Protein AF-A0A239H982-F1 (afdb_monomer)

Mean predicted aligned error: 4.79 Å

pLDDT: mean 89.52, std 14.16, range [39.88, 96.88]

Sequence (41 aa):
MTNNRESNRLIHEKSFYLLQHANNPVDWFPWGQEAFEKAKA

Nearest PDB structures (foldseek):
  3ira-assembly1_A  TM=1.004E+00  e=2.657E-03  Methanosarcina mazei Go1

Radius of gyration: 11.51 Å; Cα contacts (8 Å, |Δi|>4): 39; chains: 1; bounding box: 26×18×31 Å

Solvent-accessible surface area (backbone atoms only — not comparable to full-atom values): 2634 Å² total; per-residue (Å²): 133,86,80,78,64,66,62,25,64,24,63,77,50,88,48,67,73,46,40,73,51,8,64,40,93,59,82,49,68,61,93,52,68,67,49,54,54,63,72,72,109

Structure (mmCIF, N/CA/C/O backbone):
data_AF-A0A239H982-F1
#
_entry.id   AF-A0A239H982-F1
#
loop_
_atom_site.group_PDB
_atom_site.id
_atom_site.type_symbol
_atom_site.label_atom_id
_atom_site.label_alt_id
_atom_site.label_comp_id
_atom_site.label_asym_id
_atom_site.label_entity_id
_atom_site.label_seq_id
_atom_site.pdbx_PDB_ins_code
_atom_site.Cartn_x
_atom_site.Cartn_y
_atom_site.Cartn_z
_atom_site.occupancy
_atom_site.B_iso_or_equiv
_atom_site.auth_seq_id
_atom_site.auth_comp_id
_atom_site.auth_asym_id
_atom_site.auth_atom_id
_atom_site.pdbx_PDB_model_num
ATOM 1 N N . MET A 1 1 ? 10.822 -2.877 -26.702 1.00 39.88 1 MET A N 1
ATOM 2 C CA . MET A 1 1 ? 9.852 -3.468 -25.758 1.00 39.88 1 MET A CA 1
ATOM 3 C C . MET A 1 1 ? 9.613 -2.460 -24.649 1.00 39.88 1 MET A C 1
ATOM 5 O O . MET A 1 1 ? 10.451 -2.322 -23.768 1.00 39.88 1 MET A O 1
ATOM 9 N N . THR A 1 2 ? 8.546 -1.672 -24.740 1.00 41.66 2 THR A N 1
ATOM 10 C CA . THR A 1 2 ? 8.160 -0.749 -23.668 1.00 41.66 2 THR A CA 1
ATOM 11 C C . THR A 1 2 ? 7.478 -1.566 -22.579 1.00 41.66 2 THR A C 1
ATOM 13 O O . THR A 1 2 ? 6.285 -1.842 -22.659 1.00 41.66 2 THR A O 1
ATOM 16 N N . ASN A 1 3 ? 8.249 -2.012 -21.585 1.00 58.91 3 ASN A N 1
ATOM 17 C CA . ASN A 1 3 ? 7.684 -2.507 -20.334 1.00 58.91 3 ASN A CA 1
ATOM 18 C C . ASN A 1 3 ? 7.052 -1.306 -19.625 1.00 58.91 3 ASN A C 1
ATOM 20 O O . ASN A 1 3 ? 7.701 -0.657 -18.808 1.00 58.91 3 ASN A O 1
ATOM 24 N N . ASN A 1 4 ? 5.813 -0.982 -19.995 1.00 62.19 4 ASN A N 1
ATOM 25 C CA . ASN A 1 4 ? 4.979 -0.024 -19.289 1.00 62.19 4 ASN A CA 1
ATOM 26 C C . ASN A 1 4 ? 4.598 -0.670 -17.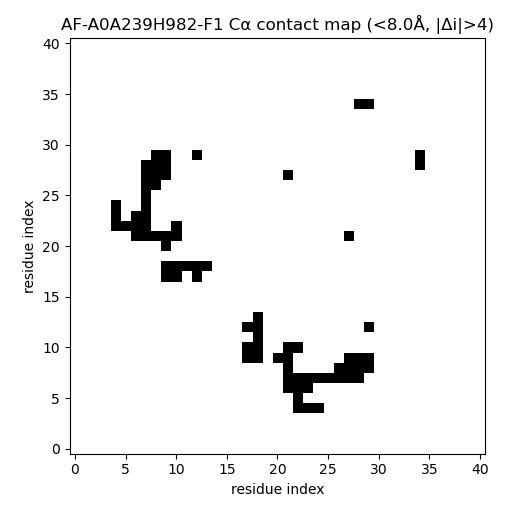953 1.00 62.19 4 ASN A C 1
ATOM 28 O O . ASN A 1 4 ? 3.535 -1.269 -17.821 1.00 62.19 4 ASN A O 1
ATOM 32 N N . ARG A 1 5 ? 5.536 -0.682 -16.999 1.00 65.94 5 ARG A N 1
ATOM 33 C CA . ARG A 1 5 ? 5.234 -1.084 -15.627 1.00 65.94 5 ARG A CA 1
ATOM 34 C C . ARG A 1 5 ? 4.397 0.041 -15.052 1.00 65.94 5 ARG A C 1
ATOM 36 O O . ARG A 1 5 ? 4.949 1.065 -14.662 1.00 65.94 5 ARG A O 1
ATOM 43 N N . GLU A 1 6 ? 3.081 -0.124 -15.092 1.00 81.56 6 GLU A N 1
ATOM 44 C CA . GLU A 1 6 ? 2.195 0.784 -14.381 1.00 81.56 6 GLU A CA 1
ATOM 45 C C . GLU A 1 6 ? 2.597 0.801 -12.910 1.00 81.56 6 GLU A C 1
ATOM 47 O O . GLU A 1 6 ? 2.837 -0.248 -12.303 1.00 81.56 6 GLU A O 1
ATOM 52 N N . SER A 1 7 ? 2.742 2.004 -12.363 1.00 90.12 7 SER A N 1
ATOM 53 C CA . SER A 1 7 ? 2.980 2.160 -10.941 1.00 90.12 7 SER A CA 1
ATOM 54 C C . SER A 1 7 ? 1.723 1.730 -10.185 1.00 90.12 7 SER A C 1
ATOM 56 O O . SER A 1 7 ? 0.613 2.125 -10.537 1.00 90.12 7 SER A O 1
ATOM 58 N N . ASN A 1 8 ? 1.892 0.934 -9.137 1.00 94.38 8 ASN A N 1
ATOM 59 C CA . ASN A 1 8 ? 0.830 0.620 -8.192 1.00 94.38 8 ASN A CA 1
ATOM 60 C C . ASN A 1 8 ? 0.490 1.842 -7.316 1.00 94.38 8 ASN A C 1
ATOM 62 O O . ASN A 1 8 ? 1.086 2.920 -7.420 1.00 94.38 8 ASN A O 1
ATOM 66 N N . ARG A 1 9 ? -0.466 1.658 -6.403 1.00 95.25 9 ARG A N 1
ATOM 67 C CA . ARG A 1 9 ? -1.033 2.728 -5.563 1.00 95.25 9 ARG A CA 1
ATOM 68 C C . ARG A 1 9 ? -0.028 3.398 -4.633 1.00 95.25 9 ARG A C 1
ATOM 70 O O . ARG A 1 9 ? -0.258 4.534 -4.224 1.00 95.25 9 ARG A O 1
ATOM 77 N N . LEU A 1 10 ? 1.103 2.751 -4.341 1.00 95.88 10 LEU A N 1
ATOM 78 C CA . LEU A 1 10 ? 2.149 3.337 -3.501 1.00 95.88 10 LEU A CA 1
ATOM 79 C C . LEU A 1 10 ? 2.796 4.580 -4.128 1.00 95.88 10 LEU A C 1
ATOM 81 O O . LEU A 1 10 ? 3.468 5.319 -3.416 1.00 95.88 10 LEU A O 1
ATOM 85 N N . ILE A 1 11 ? 2.575 4.862 -5.419 1.00 95.94 11 ILE A N 1
ATOM 86 C CA . ILE A 1 11 ? 3.061 6.084 -6.082 1.00 95.94 11 ILE A CA 1
ATOM 87 C C . ILE A 1 11 ? 2.527 7.382 -5.449 1.00 95.94 11 ILE A C 1
ATOM 89 O O . ILE A 1 11 ? 3.114 8.447 -5.632 1.00 95.94 11 ILE A O 1
ATOM 93 N N . HIS A 1 12 ? 1.425 7.305 -4.700 1.00 95.19 12 HIS A N 1
ATOM 94 C CA . HIS A 1 12 ? 0.807 8.449 -4.025 1.00 95.19 12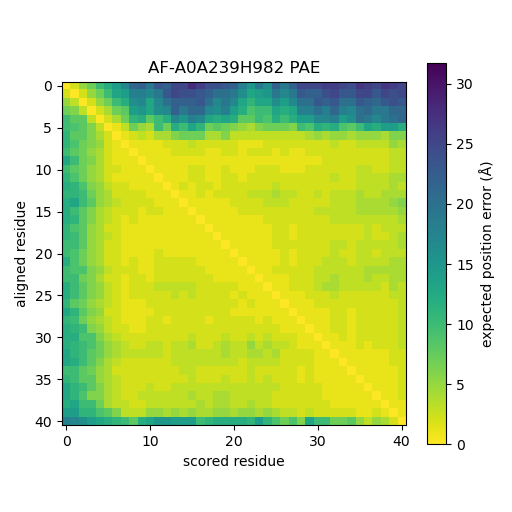 HIS A CA 1
ATOM 95 C C . HIS A 1 12 ? 1.250 8.617 -2.566 1.00 95.19 12 HIS A C 1
ATOM 97 O O . HIS A 1 12 ? 0.866 9.588 -1.911 1.00 95.19 12 HIS A O 1
ATOM 103 N N . GLU A 1 13 ? 2.061 7.695 -2.048 1.00 96.75 13 GLU A N 1
ATOM 104 C CA . GLU A 1 13 ? 2.556 7.762 -0.681 1.00 96.75 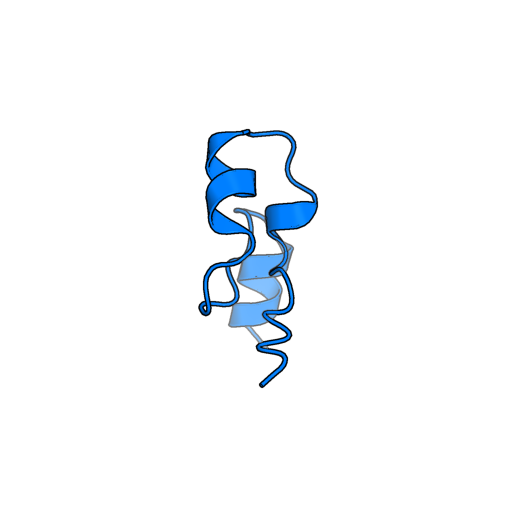13 GLU A CA 1
ATOM 105 C C . GLU A 1 13 ? 3.666 8.800 -0.525 1.00 96.75 13 GLU A C 1
ATOM 107 O O . GLU A 1 13 ? 4.424 9.099 -1.443 1.00 96.75 13 GLU A O 1
ATOM 112 N N . LYS A 1 14 ? 3.803 9.350 0.683 1.00 96.56 14 LYS A N 1
ATOM 113 C CA . LYS A 1 14 ? 4.887 10.304 0.990 1.00 96.56 14 LYS A CA 1
ATOM 114 C C . LYS A 1 14 ? 6.170 9.613 1.439 1.00 96.56 14 LYS A C 1
ATOM 116 O O . LYS A 1 14 ? 7.241 10.215 1.424 1.00 96.56 14 LYS A O 1
ATOM 121 N N . SER A 1 15 ? 6.058 8.368 1.896 1.00 96.88 15 SER A N 1
ATOM 122 C CA . SER A 1 15 ? 7.197 7.603 2.389 1.00 96.88 15 SER A CA 1
ATOM 123 C C . SER A 1 15 ? 8.103 7.213 1.229 1.00 96.88 15 SER A C 1
ATOM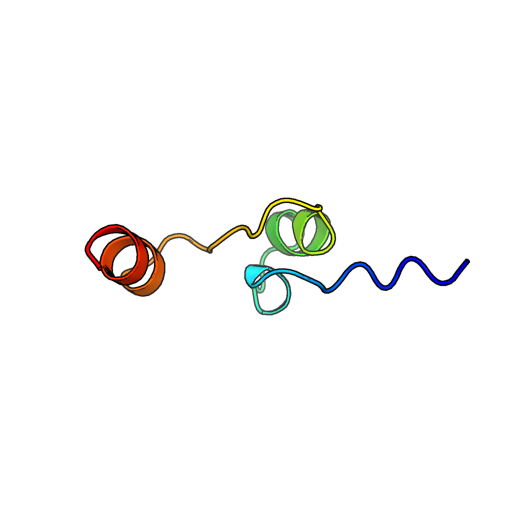 125 O O . SER A 1 15 ? 7.682 6.502 0.318 1.00 96.88 15 SER A O 1
ATOM 127 N N . PHE A 1 16 ? 9.372 7.617 1.303 1.00 96.19 16 PHE A N 1
ATOM 128 C CA . PHE A 1 16 ? 10.381 7.240 0.313 1.00 96.19 16 PHE A CA 1
ATOM 129 C C . PHE A 1 16 ? 10.481 5.716 0.137 1.00 96.19 16 PHE A C 1
ATOM 131 O O . PHE A 1 16 ? 10.613 5.230 -0.983 1.00 96.19 16 PHE A O 1
ATOM 138 N N . TYR A 1 17 ? 10.341 4.961 1.232 1.00 96.56 17 TYR A N 1
ATOM 139 C CA . TYR A 1 17 ? 10.344 3.499 1.202 1.00 96.56 17 TYR A CA 1
ATOM 140 C C . TYR A 1 17 ? 9.174 2.933 0.384 1.00 96.56 17 TYR A C 1
ATOM 142 O O . TYR A 1 17 ? 9.363 2.037 -0.432 1.00 96.56 17 TYR A O 1
ATOM 150 N N . LEU A 1 18 ? 7.967 3.481 0.546 1.00 96.12 18 LEU A N 1
ATOM 151 C CA . LEU A 1 18 ? 6.791 3.013 -0.196 1.00 96.12 18 LEU A CA 1
ATOM 152 C C . LEU A 1 18 ? 6.876 3.401 -1.677 1.00 96.12 18 LEU A C 1
ATOM 154 O O . LEU A 1 18 ? 6.614 2.570 -2.545 1.00 96.12 18 LEU A O 1
ATOM 158 N N . LEU A 1 19 ? 7.348 4.614 -1.969 1.00 96.12 19 LEU A N 1
ATOM 159 C CA . LEU A 1 19 ? 7.573 5.087 -3.337 1.00 96.12 19 LEU A CA 1
ATOM 160 C C . LEU A 1 19 ? 8.596 4.230 -4.094 1.00 96.12 19 LEU A C 1
ATOM 162 O O . LEU A 1 19 ? 8.416 3.963 -5.282 1.00 96.12 19 LEU A O 1
ATOM 166 N N . GLN A 1 20 ? 9.635 3.736 -3.415 1.00 96.06 20 GLN A N 1
ATOM 167 C CA . GLN A 1 20 ? 10.610 2.819 -4.012 1.00 96.06 20 GLN A CA 1
ATOM 168 C C . GLN A 1 20 ? 9.957 1.524 -4.533 1.00 96.06 20 GLN A C 1
ATOM 170 O O . GLN A 1 20 ? 10.449 0.920 -5.488 1.00 96.06 20 GLN A O 1
ATOM 175 N N . HIS A 1 21 ? 8.833 1.114 -3.945 1.00 95.25 21 HIS A N 1
ATOM 176 C CA . HIS A 1 21 ? 8.085 -0.088 -4.315 1.00 95.25 21 HIS A CA 1
ATOM 177 C C . HIS A 1 21 ? 6.893 0.184 -5.247 1.00 95.25 21 HIS A C 1
ATOM 179 O O . HIS A 1 21 ? 6.189 -0.758 -5.624 1.00 95.25 21 HIS A O 1
ATOM 185 N N . ALA A 1 22 ? 6.695 1.431 -5.686 1.00 95.31 22 ALA A N 1
ATOM 186 C CA . ALA A 1 22 ? 5.579 1.811 -6.548 1.00 95.31 22 ALA A CA 1
ATOM 187 C C . ALA A 1 22 ? 5.604 1.126 -7.924 1.00 95.31 22 ALA A C 1
ATOM 189 O O . ALA A 1 22 ? 4.560 0.861 -8.493 1.00 95.31 22 ALA A O 1
ATOM 190 N N . ASN A 1 23 ? 6.779 0.776 -8.453 1.00 94.62 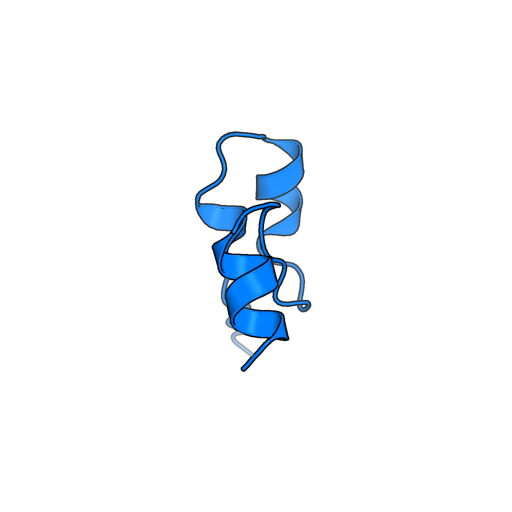23 ASN A N 1
ATOM 191 C CA . ASN A 1 23 ? 6.916 0.135 -9.773 1.00 94.62 23 ASN A CA 1
ATOM 192 C C . ASN A 1 23 ? 7.084 -1.393 -9.703 1.00 94.62 23 ASN A C 1
ATOM 194 O O . ASN A 1 23 ? 7.489 -2.033 -10.683 1.00 94.62 23 ASN A O 1
ATOM 198 N N . ASN A 1 24 ? 6.840 -1.984 -8.531 1.00 93.50 24 ASN A N 1
ATOM 199 C CA . ASN A 1 24 ? 6.847 -3.432 -8.380 1.00 93.50 24 ASN A CA 1
ATOM 200 C C . ASN A 1 24 ? 5.654 -4.045 -9.131 1.00 93.50 24 ASN A C 1
ATOM 202 O O . ASN A 1 24 ? 4.581 -3.453 -9.150 1.00 93.50 24 ASN A O 1
ATOM 206 N N . PRO A 1 25 ? 5.808 -5.254 -9.702 1.00 93.25 25 PRO A N 1
ATOM 207 C CA . PRO A 1 25 ? 4.752 -5.899 -10.488 1.00 9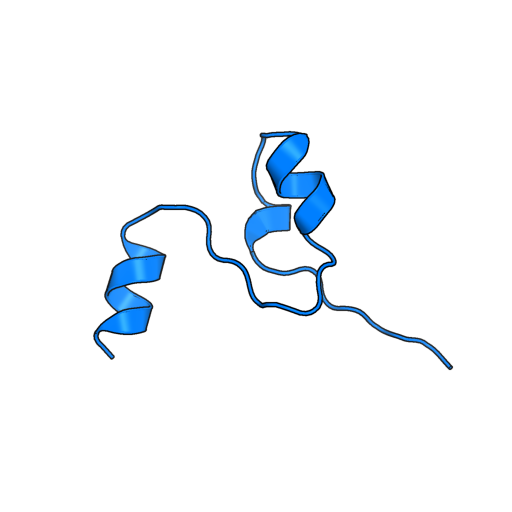3.25 25 PRO A CA 1
ATOM 208 C C . PRO A 1 25 ? 3.542 -6.343 -9.650 1.00 93.25 25 PRO A C 1
ATOM 210 O O . PRO A 1 25 ? 2.514 -6.711 -10.205 1.00 93.25 25 PRO A O 1
ATOM 213 N N . VAL A 1 26 ? 3.678 -6.351 -8.322 1.00 93.62 26 VAL A N 1
ATOM 214 C CA . VAL A 1 26 ? 2.577 -6.598 -7.391 1.00 93.62 26 VAL A CA 1
ATOM 215 C C . VAL A 1 26 ? 1.811 -5.291 -7.201 1.00 93.62 26 VAL A C 1
ATOM 217 O O . VAL A 1 26 ? 2.420 -4.258 -6.911 1.00 93.62 26 VAL A O 1
ATOM 220 N N . ASP A 1 27 ? 0.486 -5.351 -7.332 1.00 93.31 27 ASP A N 1
ATOM 221 C CA . ASP A 1 27 ? -0.405 -4.221 -7.061 1.00 93.31 27 ASP A CA 1
ATOM 222 C C . ASP A 1 27 ? -0.522 -3.985 -5.549 1.00 93.31 27 ASP A C 1
ATOM 224 O O . ASP A 1 27 ? -1.450 -4.445 -4.883 1.00 93.31 27 ASP A O 1
ATOM 228 N N . TRP A 1 28 ? 0.494 -3.334 -4.985 1.00 95.12 28 TRP A N 1
ATOM 229 C CA . TRP A 1 28 ? 0.541 -3.012 -3.568 1.00 95.12 28 TRP A CA 1
ATOM 230 C C . TRP A 1 28 ? -0.481 -1.935 -3.209 1.00 95.12 28 TRP A C 1
ATOM 232 O O . TRP A 1 28 ? -0.569 -0.895 -3.862 1.00 95.12 28 TRP A O 1
ATOM 242 N N . PHE A 1 29 ? -1.186 -2.167 -2.104 1.00 96.31 29 PHE A N 1
ATOM 243 C CA . PHE A 1 29 ? -2.045 -1.184 -1.458 1.00 96.31 29 PHE A CA 1
ATOM 244 C C . PHE A 1 29 ? -1.343 -0.629 -0.217 1.00 96.31 29 PHE A C 1
ATOM 246 O O . PHE A 1 29 ? -0.757 -1.409 0.544 1.00 96.31 29 PHE A O 1
ATOM 253 N N . PRO A 1 30 ? -1.413 0.691 0.032 1.00 95.69 30 PRO A N 1
ATOM 254 C CA . PRO A 1 30 ? -1.049 1.213 1.336 1.00 95.69 30 PRO A CA 1
ATOM 255 C C . PRO A 1 30 ? -2.012 0.667 2.396 1.00 95.69 30 PRO A C 1
ATOM 257 O O . PRO A 1 30 ? -3.153 0.293 2.110 1.00 95.69 30 PRO A O 1
ATOM 260 N N . TRP A 1 31 ? -1.549 0.612 3.643 1.00 94.75 31 TRP A N 1
ATOM 261 C CA . TRP A 1 31 ? -2.404 0.178 4.738 1.00 94.75 31 TRP A CA 1
ATOM 262 C C . TRP A 1 31 ? -3.544 1.176 4.942 1.00 94.75 31 TRP A C 1
ATOM 264 O O . TRP A 1 31 ? -3.312 2.344 5.253 1.00 94.75 31 TRP A O 1
ATOM 274 N N . GLY A 1 32 ? -4.781 0.711 4.810 1.00 94.44 32 GLY A N 1
ATOM 275 C CA . GLY A 1 32 ? -5.944 1.572 4.933 1.00 94.44 32 GLY A CA 1
ATOM 276 C C . GLY A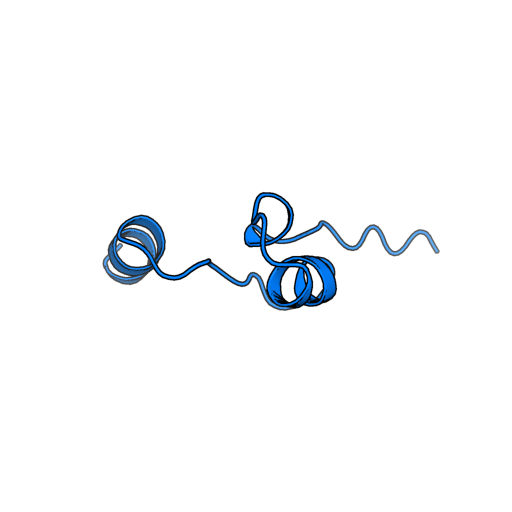 1 32 ? -7.240 0.834 4.661 1.00 94.44 32 GLY A C 1
ATOM 277 O O . GLY A 1 32 ? -7.256 -0.336 4.278 1.00 94.44 32 GLY A O 1
ATOM 278 N N . GLN A 1 33 ? -8.343 1.542 4.869 1.00 96.12 33 GLN A N 1
ATOM 279 C CA . GLN 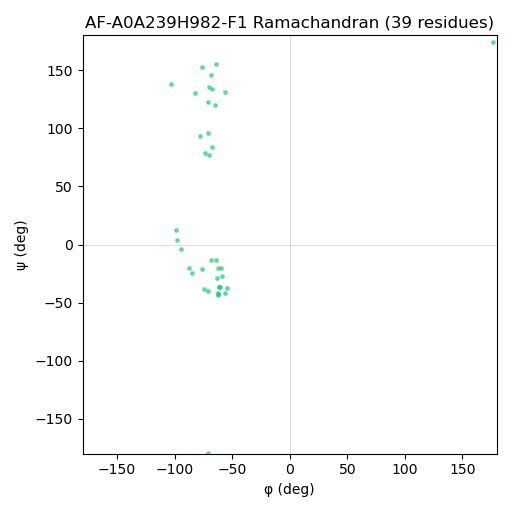A 1 33 ? -9.677 0.978 4.724 1.00 96.12 33 GLN A CA 1
ATOM 280 C C . GLN A 1 33 ? -9.950 0.493 3.292 1.00 96.12 33 GLN A C 1
ATOM 282 O O . GLN A 1 33 ? -10.518 -0.582 3.134 1.00 96.12 33 GLN A O 1
ATOM 287 N N . GLU A 1 34 ? -9.446 1.199 2.272 1.00 93.31 34 GLU A N 1
ATOM 288 C CA . GLU A 1 34 ? -9.567 0.803 0.859 1.00 93.31 34 GLU A CA 1
ATOM 289 C C . GLU A 1 34 ? -9.008 -0.606 0.600 1.00 93.31 34 GLU A C 1
ATOM 291 O O . GLU A 1 34 ? -9.639 -1.406 -0.088 1.00 93.31 34 GLU A O 1
ATOM 296 N N . ALA A 1 35 ? -7.862 -0.951 1.201 1.00 95.62 35 ALA A N 1
ATOM 297 C CA . ALA A 1 35 ? -7.258 -2.273 1.045 1.00 95.62 35 ALA A CA 1
ATOM 298 C C . ALA A 1 35 ? -8.174 -3.381 1.597 1.00 95.62 35 ALA A C 1
ATOM 300 O O . ALA A 1 35 ? -8.346 -4.429 0.974 1.00 95.62 35 ALA A O 1
ATOM 301 N N . PHE A 1 36 ? -8.806 -3.136 2.748 1.00 96.44 36 PHE A N 1
ATOM 302 C CA . PHE A 1 36 ? -9.735 -4.085 3.364 1.00 96.44 36 PHE A CA 1
ATOM 303 C C . PHE A 1 36 ? -11.081 -4.151 2.649 1.00 96.44 36 PHE A C 1
ATOM 305 O O . PHE A 1 36 ? -11.650 -5.232 2.529 1.00 96.44 36 PHE A O 1
ATOM 312 N N . GLU A 1 37 ? -11.604 -3.019 2.186 1.00 96.62 37 GLU A N 1
ATOM 313 C CA . GLU A 1 37 ? -12.836 -2.972 1.396 1.00 96.62 37 GLU A CA 1
ATOM 314 C C . GLU A 1 37 ? -12.660 -3.732 0.085 1.00 96.62 37 GLU A C 1
ATOM 316 O O . GLU A 1 37 ? -13.511 -4.551 -0.262 1.00 96.62 37 GLU A O 1
ATOM 321 N N . LYS A 1 38 ? -11.510 -3.561 -0.577 1.00 93.56 38 LYS A N 1
ATOM 322 C CA . LYS A 1 38 ? -11.158 -4.321 -1.776 1.00 93.56 38 LYS A CA 1
ATOM 323 C C . LYS A 1 38 ? -11.070 -5.824 -1.516 1.00 93.56 38 LYS A C 1
ATOM 325 O O . LYS A 1 38 ? -11.454 -6.592 -2.387 1.00 93.56 38 LYS A O 1
ATOM 330 N N . ALA A 1 39 ? -10.582 -6.235 -0.346 1.00 95.00 39 ALA A N 1
ATOM 331 C CA . ALA A 1 39 ? -10.463 -7.645 0.025 1.00 95.00 39 ALA A CA 1
ATOM 332 C C . ALA A 1 39 ? -11.798 -8.305 0.422 1.00 95.00 39 ALA A C 1
ATOM 334 O O . ALA A 1 39 ? -11.887 -9.530 0.426 1.00 95.00 39 ALA A O 1
ATOM 335 N N . LYS A 1 40 ? -12.813 -7.519 0.803 1.00 95.06 40 LYS A N 1
ATOM 336 C CA . LYS A 1 40 ? -14.146 -8.024 1.176 1.00 95.06 40 LYS A CA 1
ATOM 337 C C . LYS A 1 40 ? -15.080 -8.231 -0.022 1.00 95.06 40 LYS A C 1
ATOM 339 O O . LYS A 1 40 ? -16.049 -8.971 0.130 1.00 95.06 40 LYS A O 1
ATOM 344 N N . ALA A 1 41 ? -14.840 -7.523 -1.127 1.00 85.31 41 ALA A N 1
ATOM 345 C CA . ALA A 1 41 ? -15.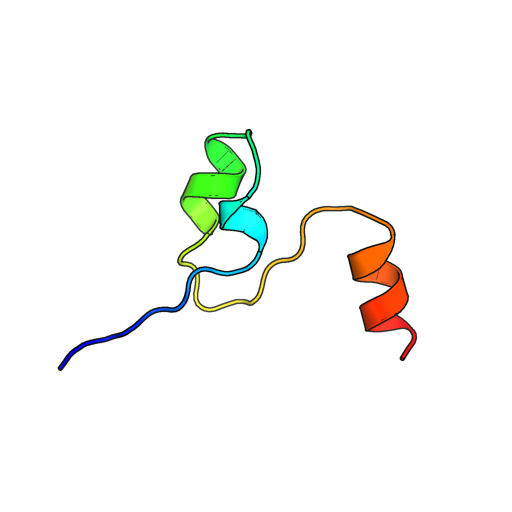627 -7.587 -2.361 1.00 85.31 41 ALA A CA 1
ATOM 346 C C . ALA A 1 41 ? -15.275 -8.825 -3.194 1.00 85.31 41 ALA A C 1
ATOM 348 O O . ALA A 1 41 ? -16.217 -9.407 -3.776 1.00 85.31 41 ALA A O 1
#

Organism: NCBI:txid312168

Secondary structure (DSSP, 8-state):
--------GGGG-S-HHHHHTTTSSS-PPPSSHHHHHHHH-

Foldseek 3Di:
DPPPQQFAPLCPPPDPVSVVCRSPNDNDDDDDPVVVVVVVD

InterPro domains:
  IPR004879 Spermatogenesis-associated protein 20-like, TRX domain [PF03190] (8-40)
  IPR024705 Spermatogenesis-associated protein 20 [PTHR42899] (2-41)